Protein AF-A0A6B3G956-F1 (afdb_monomer_lite)

Structure (mmCIF, N/CA/C/O backbone):
data_AF-A0A6B3G956-F1
#
_entry.id   AF-A0A6B3G956-F1
#
loop_
_atom_site.group_PDB
_atom_site.id
_atom_site.type_symbol
_atom_site.label_atom_id
_atom_site.label_alt_id
_atom_site.label_comp_id
_atom_site.label_asym_id
_atom_site.label_entity_id
_atom_site.label_seq_id
_atom_site.pdbx_PDB_ins_code
_atom_site.Cartn_x
_atom_site.Cartn_y
_atom_site.Cartn_z
_atom_site.occupancy
_atom_site.B_iso_or_equiv
_atom_site.auth_seq_id
_atom_site.auth_comp_id
_atom_site.auth_asym_id
_atom_site.auth_atom_id
_atom_site.pdbx_PDB_model_num
ATOM 1 N N . GLY A 1 1 ? 7.287 -8.002 5.481 1.00 90.81 1 GLY A N 1
ATOM 2 C CA . GLY A 1 1 ? 6.058 -7.287 5.086 1.00 90.81 1 GLY A 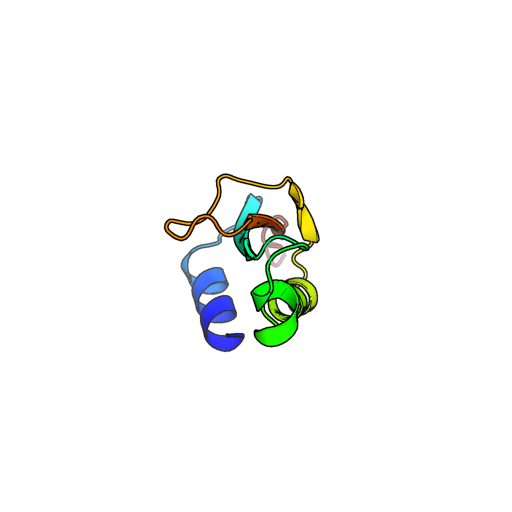CA 1
ATOM 3 C C . GLY A 1 1 ? 5.005 -7.296 6.179 1.00 90.81 1 GLY A C 1
ATOM 4 O O . GLY A 1 1 ? 4.976 -6.369 6.970 1.00 90.81 1 GLY A O 1
ATOM 5 N N . ARG A 1 2 ? 4.154 -8.333 6.256 1.00 95.62 2 ARG A N 1
ATOM 6 C CA . ARG A 1 2 ? 2.902 -8.300 7.050 1.00 95.62 2 ARG A CA 1
ATOM 7 C C . ARG A 1 2 ? 3.064 -7.871 8.515 1.00 95.62 2 ARG 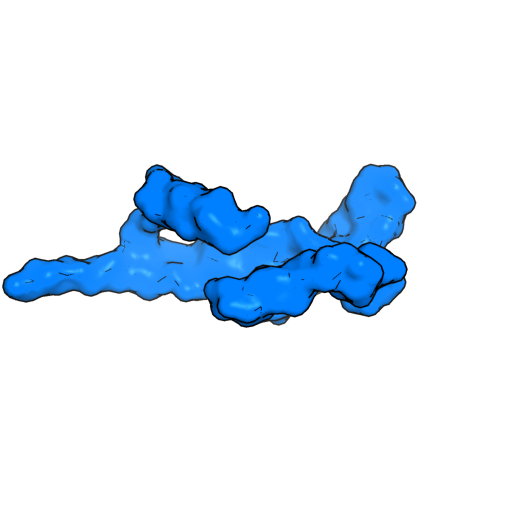A C 1
ATOM 9 O O . ARG A 1 2 ? 2.376 -6.956 8.938 1.00 95.62 2 ARG A O 1
ATOM 16 N N . ARG A 1 3 ? 3.990 -8.483 9.269 1.00 97.62 3 ARG A N 1
ATOM 17 C CA . ARG A 1 3 ? 4.222 -8.122 10.685 1.00 97.62 3 ARG A CA 1
ATOM 18 C C . ARG A 1 3 ? 4.681 -6.673 10.867 1.00 97.62 3 ARG A C 1
ATOM 20 O O . ARG A 1 3 ? 4.222 -6.018 11.785 1.00 97.62 3 ARG A O 1
ATOM 27 N N . LEU A 1 4 ? 5.540 -6.175 9.975 1.00 96.69 4 LEU A N 1
ATOM 28 C CA . LEU A 1 4 ? 5.995 -4.783 10.019 1.00 96.69 4 LEU A CA 1
ATOM 29 C C . LEU A 1 4 ? 4.825 -3.814 9.813 1.00 96.69 4 LEU A C 1
ATOM 31 O O . LEU A 1 4 ? 4.694 -2.866 10.575 1.00 96.69 4 LEU A O 1
ATOM 35 N N . MET A 1 5 ? 3.957 -4.082 8.830 1.00 97.00 5 MET A N 1
ATOM 36 C CA . MET A 1 5 ? 2.754 -3.270 8.623 1.00 97.00 5 MET A CA 1
ATOM 37 C C . MET A 1 5 ? 1.823 -3.333 9.834 1.00 97.00 5 MET A C 1
ATOM 39 O O . MET A 1 5 ? 1.373 -2.292 10.285 1.00 97.00 5 MET A O 1
ATOM 43 N N . ALA A 1 6 ? 1.584 -4.518 10.404 1.00 95.81 6 ALA A N 1
ATOM 44 C CA . ALA A 1 6 ? 0.741 -4.656 11.593 1.00 95.81 6 ALA A CA 1
ATOM 45 C C . ALA A 1 6 ? 1.266 -3.828 12.781 1.00 95.81 6 ALA A C 1
ATOM 47 O O . ALA A 1 6 ? 0.504 -3.092 13.398 1.00 95.81 6 ALA A O 1
ATOM 48 N N . GLU A 1 7 ? 2.571 -3.894 13.056 1.00 97.56 7 GLU A N 1
ATOM 49 C CA . GLU A 1 7 ? 3.207 -3.092 14.108 1.00 97.56 7 GLU A CA 1
ATOM 50 C C . GLU A 1 7 ? 3.144 -1.587 13.818 1.00 97.56 7 GLU A C 1
ATOM 52 O O . GLU A 1 7 ? 2.886 -0.800 14.724 1.00 97.56 7 GLU A O 1
ATOM 57 N N . ALA A 1 8 ? 3.359 -1.171 12.567 1.00 95.38 8 ALA A N 1
ATOM 58 C CA . ALA A 1 8 ? 3.276 0.237 12.185 1.00 95.38 8 ALA A CA 1
ATOM 59 C C . ALA A 1 8 ? 1.849 0.784 12.347 1.00 95.38 8 ALA A C 1
ATOM 61 O O . ALA A 1 8 ? 1.666 1.840 12.94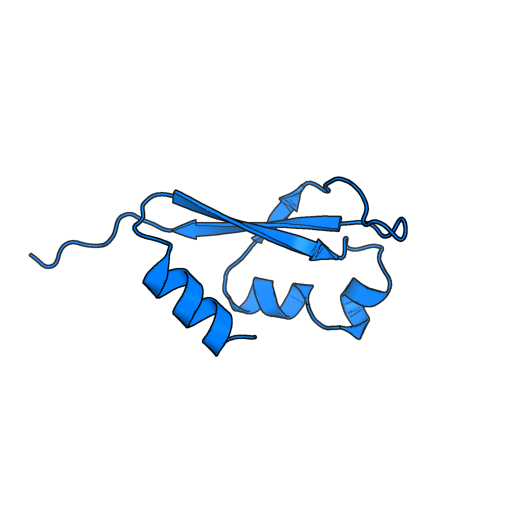7 1.00 95.38 8 ALA A O 1
ATOM 62 N N . MET A 1 9 ? 0.844 0.037 11.879 1.00 94.31 9 MET A N 1
ATOM 63 C CA . MET A 1 9 ? -0.567 0.387 12.055 1.00 94.31 9 MET A CA 1
ATOM 64 C C . MET A 1 9 ? -0.910 0.515 13.544 1.00 94.31 9 MET A C 1
ATOM 66 O O . MET A 1 9 ? -1.473 1.524 13.950 1.00 94.31 9 MET A O 1
ATOM 70 N N . LEU A 1 10 ? -0.497 -0.453 14.371 1.00 93.19 10 LEU A N 1
ATOM 71 C CA . LEU A 1 10 ? -0.758 -0.444 15.814 1.00 93.19 10 LEU A CA 1
ATOM 72 C C . LEU A 1 10 ? -0.140 0.766 16.530 1.00 93.19 10 LEU A C 1
ATOM 74 O O . LEU A 1 10 ? -0.746 1.318 17.443 1.00 93.19 10 LEU A O 1
ATOM 78 N N . ARG A 1 11 ? 1.085 1.152 16.160 1.00 94.50 11 ARG A N 1
ATOM 79 C CA . ARG A 1 11 ? 1.833 2.203 16.869 1.00 94.50 11 ARG A CA 1
ATOM 80 C C . ARG A 1 11 ? 1.487 3.612 16.413 1.00 94.50 11 ARG A C 1
ATOM 82 O O . ARG A 1 11 ? 1.633 4.538 17.206 1.00 94.50 11 ARG A O 1
ATOM 89 N N . TYR A 1 12 ? 1.104 3.781 15.149 1.00 92.06 12 TYR A N 1
ATOM 90 C CA . TYR A 1 12 ? 1.049 5.102 14.519 1.00 92.06 12 TYR A CA 1
ATOM 91 C C . TYR A 1 12 ? -0.324 5.484 13.969 1.00 92.06 12 TYR A C 1
ATOM 93 O O . TYR A 1 12 ? -0.490 6.622 13.539 1.00 92.06 12 TYR A O 1
ATOM 101 N N . VAL A 1 13 ? -1.306 4.580 13.979 1.00 92.69 13 VAL A N 1
ATOM 102 C CA . VAL A 1 13 ? -2.629 4.847 13.410 1.00 92.69 13 VAL A CA 1
ATOM 103 C C . VAL A 1 13 ? -3.695 4.713 14.489 1.00 92.69 13 VAL A C 1
ATOM 105 O O . VAL A 1 13 ? -3.957 3.623 14.987 1.00 92.69 13 VAL A O 1
ATOM 108 N N . SER A 1 14 ? -4.325 5.833 14.841 1.00 85.19 14 SER A N 1
ATOM 109 C CA . SER A 1 14 ? -5.349 5.906 15.892 1.00 85.19 14 SER A CA 1
ATOM 110 C C . SER A 1 14 ? -6.784 6.071 15.382 1.00 85.19 14 SER A C 1
ATOM 112 O O . SER A 1 14 ? -7.692 5.966 16.195 1.00 85.19 14 SER A O 1
ATOM 114 N N . GLY A 1 15 ? -6.997 6.257 14.072 1.00 83.75 15 GLY A N 1
ATOM 115 C CA . GLY A 1 15 ? -8.318 6.397 13.438 1.00 83.75 15 GLY A CA 1
ATOM 116 C C . GLY A 1 15 ? -9.185 7.566 13.967 1.00 83.75 15 GLY A C 1
ATOM 117 O O . GLY A 1 15 ? -8.887 8.151 15.009 1.00 83.75 15 GLY A O 1
ATOM 118 N N . PRO A 1 16 ? -10.267 7.933 13.256 1.00 91.00 16 PRO A N 1
ATOM 119 C CA . PRO A 1 16 ? -10.505 7.635 11.844 1.00 91.00 16 PRO A CA 1
ATOM 120 C C . PRO A 1 16 ? -9.481 8.348 10.939 1.00 91.00 16 PRO A C 1
ATOM 122 O O . PRO A 1 16 ? -8.975 9.417 11.277 1.00 91.00 16 PRO A O 1
ATOM 125 N N . GLY A 1 17 ? -9.164 7.770 9.780 1.00 92.12 17 GLY A N 1
ATOM 126 C CA . GLY A 1 17 ? -8.261 8.389 8.806 1.00 92.12 17 GLY A CA 1
ATOM 127 C C . GLY A 1 17 ? -7.920 7.480 7.630 1.00 92.12 17 GLY A C 1
ATOM 128 O O . GLY A 1 17 ? -8.476 6.396 7.496 1.00 92.12 17 GLY A O 1
ATOM 129 N N . THR A 1 18 ? -6.974 7.904 6.797 1.00 95.38 18 THR A N 1
ATOM 130 C CA . THR A 1 18 ? -6.490 7.126 5.650 1.00 95.38 18 THR A CA 1
ATOM 131 C C . THR A 1 18 ? -4.991 6.908 5.793 1.00 95.38 18 THR A C 1
ATOM 133 O O . THR A 1 18 ? -4.245 7.834 6.111 1.00 95.38 18 THR A O 1
ATOM 136 N N . VAL A 1 19 ? -4.541 5.679 5.553 1.00 96.88 19 VAL A N 1
ATOM 137 C CA . VAL A 1 19 ? -3.121 5.342 5.440 1.00 96.88 19 VAL A CA 1
ATOM 138 C C . VAL A 1 19 ? -2.767 5.254 3.968 1.00 96.88 19 VAL A C 1
ATOM 140 O O . VAL A 1 19 ? -3.375 4.483 3.226 1.00 96.88 19 VAL A O 1
ATOM 143 N N . GLU A 1 20 ? -1.761 6.018 3.557 1.00 97.81 20 GLU A N 1
ATOM 144 C CA . GLU A 1 20 ? -1.250 6.014 2.191 1.00 97.81 20 GLU A CA 1
ATOM 145 C C . GLU A 1 20 ? 0.120 5.337 2.130 1.00 97.81 20 GLU A C 1
ATOM 147 O O . GLU A 1 20 ? 0.992 5.565 2.971 1.00 97.81 20 GLU A O 1
ATOM 152 N N . VAL A 1 21 ? 0.322 4.507 1.111 1.00 97.38 21 VAL A N 1
ATOM 153 C CA . VAL A 1 21 ? 1.632 3.956 0.758 1.00 97.38 21 VAL A CA 1
ATOM 154 C C . VAL A 1 21 ? 1.905 4.217 -0.713 1.00 97.38 21 VAL A C 1
ATOM 156 O O . VAL A 1 21 ? 1.008 4.124 -1.545 1.00 97.38 21 VAL A O 1
ATOM 159 N N . VAL A 1 22 ? 3.157 4.510 -1.050 1.00 96.88 22 VAL A N 1
ATOM 160 C CA . VAL A 1 22 ? 3.588 4.631 -2.444 1.00 96.88 22 VAL A CA 1
ATOM 161 C C . VAL A 1 22 ? 4.286 3.340 -2.847 1.00 96.88 22 VAL A C 1
ATOM 163 O O . VAL A 1 22 ? 5.259 2.924 -2.218 1.00 96.88 22 VAL A O 1
ATOM 166 N N . THR A 1 23 ? 3.788 2.692 -3.897 1.00 96.12 23 THR A N 1
ATOM 167 C CA . THR A 1 23 ? 4.397 1.487 -4.476 1.00 96.12 23 THR A CA 1
ATOM 168 C C . THR A 1 23 ? 4.540 1.624 -5.993 1.00 96.12 23 THR A C 1
ATOM 170 O O . THR A 1 23 ? 4.243 2.676 -6.557 1.00 96.12 23 THR A O 1
ATOM 173 N N . PHE A 1 24 ? 5.040 0.585 -6.661 1.00 96.00 24 PHE A N 1
ATOM 174 C CA . PHE A 1 24 ? 5.242 0.570 -8.107 1.00 96.00 24 PHE A CA 1
ATOM 175 C C . PHE A 1 24 ? 3.940 0.837 -8.875 1.00 96.00 24 PHE A C 1
ATOM 177 O O . PHE A 1 24 ? 2.906 0.201 -8.622 1.00 96.00 24 PHE A O 1
ATOM 184 N N . GLY A 1 25 ? 4.012 1.751 -9.847 1.00 95.94 25 GLY A N 1
ATOM 185 C CA . GLY A 1 25 ? 2.959 1.960 -10.837 1.00 95.94 25 GLY A CA 1
ATOM 186 C C . GLY A 1 25 ? 2.731 0.698 -11.678 1.00 95.94 25 GLY A C 1
ATOM 187 O O . GLY A 1 25 ? 3.595 -0.179 -11.711 1.00 95.94 25 GLY A O 1
ATOM 188 N N . PRO A 1 26 ? 1.554 0.542 -12.307 1.00 94.38 26 PRO A N 1
ATOM 189 C CA . PRO A 1 26 ? 1.173 -0.707 -12.979 1.00 94.38 26 PRO A CA 1
ATOM 190 C C . PRO A 1 26 ? 2.057 -1.052 -14.189 1.00 94.38 26 PRO A C 1
ATOM 192 O O . PRO A 1 26 ? 2.123 -2.210 -14.585 1.00 94.38 26 PRO A O 1
ATOM 195 N N . ASP A 1 27 ? 2.735 -0.057 -14.753 1.00 92.44 27 ASP A N 1
ATOM 196 C CA . ASP A 1 27 ? 3.655 -0.121 -15.889 1.00 92.44 27 ASP A CA 1
ATOM 197 C C . ASP A 1 27 ? 5.132 -0.313 -15.487 1.00 92.44 27 ASP A C 1
ATOM 199 O O . ASP A 1 27 ? 5.988 -0.503 -16.349 1.00 92.44 27 ASP A O 1
ATOM 203 N N . HIS A 1 28 ? 5.457 -0.312 -14.190 1.00 91.81 28 HIS A N 1
ATOM 204 C CA . HIS A 1 28 ? 6.816 -0.572 -13.719 1.00 91.81 28 HIS A CA 1
ATOM 205 C C . HIS A 1 28 ? 7.119 -2.085 -13.704 1.00 91.81 28 HIS A C 1
ATOM 207 O O . HIS A 1 28 ? 6.323 -2.835 -13.141 1.00 91.81 28 HIS A O 1
ATOM 213 N N . PRO A 1 29 ? 8.283 -2.577 -14.180 1.00 89.50 29 PRO A N 1
ATOM 214 C CA . PRO A 1 29 ? 8.612 -4.016 -14.163 1.00 89.50 29 PRO A CA 1
ATOM 215 C C . PRO A 1 29 ? 8.486 -4.663 -12.770 1.00 89.50 29 PRO A C 1
ATOM 217 O O . PRO A 1 29 ? 7.885 -5.725 -12.586 1.00 89.50 29 PRO A O 1
ATOM 220 N N . GLY A 1 30 ? 8.938 -3.933 -11.746 1.00 88.31 30 GLY A N 1
ATOM 221 C CA . GLY A 1 30 ? 8.808 -4.325 -10.341 1.00 88.31 30 GLY A CA 1
ATOM 222 C C . GLY A 1 30 ? 7.366 -4.487 -9.837 1.00 88.31 30 GLY A C 1
ATOM 223 O O . GLY A 1 30 ? 7.177 -5.100 -8.789 1.00 88.31 30 GLY A O 1
ATOM 224 N N . ALA A 1 31 ? 6.342 -4.001 -10.547 1.00 87.75 31 ALA A N 1
ATOM 225 C CA . ALA A 1 31 ? 4.933 -4.181 -10.188 1.00 87.75 31 ALA A CA 1
ATOM 226 C C . ALA A 1 31 ? 4.526 -5.659 -10.111 1.00 87.75 31 ALA A C 1
ATOM 228 O O . ALA A 1 31 ? 3.739 -6.033 -9.238 1.00 87.75 31 ALA A O 1
ATOM 229 N N . VAL A 1 32 ? 5.088 -6.482 -11.002 1.00 86.31 32 VAL A N 1
ATOM 230 C CA . VAL A 1 32 ? 4.826 -7.924 -11.084 1.00 86.31 32 VAL A CA 1
ATOM 231 C C . VAL A 1 32 ? 5.914 -8.703 -10.355 1.00 86.31 32 VAL A C 1
ATOM 233 O O . VAL A 1 32 ? 5.611 -9.505 -9.476 1.00 86.31 32 VAL A O 1
ATOM 236 N N . GLU A 1 33 ? 7.181 -8.424 -10.668 1.00 90.50 33 GLU A N 1
ATOM 237 C CA . GLU A 1 33 ? 8.327 -9.210 -10.191 1.00 90.50 33 GLU A CA 1
ATOM 238 C C . GLU A 1 33 ? 8.466 -9.201 -8.665 1.00 90.50 33 GLU A C 1
ATOM 240 O O . GLU A 1 33 ? 8.780 -10.223 -8.058 1.00 90.50 33 GLU A O 1
ATOM 245 N N . SER A 1 34 ? 8.199 -8.058 -8.024 1.00 89.62 34 SER A N 1
ATOM 246 C CA . SER A 1 34 ? 8.338 -7.931 -6.568 1.00 89.62 34 SER A CA 1
ATOM 247 C C . SER A 1 34 ? 7.129 -8.451 -5.784 1.00 89.62 34 SER A C 1
ATOM 249 O O . SER A 1 34 ? 7.227 -8.689 -4.580 1.00 89.62 34 SER A O 1
ATOM 251 N N . GLY A 1 35 ? 5.961 -8.563 -6.429 1.00 92.75 35 GLY A N 1
ATOM 252 C CA . GLY A 1 35 ? 4.684 -8.821 -5.760 1.00 92.75 35 GLY A CA 1
ATOM 253 C C . GLY A 1 35 ? 4.213 -7.707 -4.809 1.00 92.75 35 GLY A C 1
ATOM 254 O O . GLY A 1 35 ? 3.295 -7.940 -4.021 1.00 92.75 35 GLY A O 1
ATOM 255 N N . ALA A 1 36 ? 4.813 -6.509 -4.850 1.00 94.44 36 ALA A N 1
ATOM 256 C CA . ALA A 1 36 ? 4.519 -5.425 -3.908 1.00 94.44 36 ALA A CA 1
ATOM 257 C C . ALA A 1 36 ? 3.063 -4.934 -3.975 1.00 94.44 36 ALA A C 1
ATOM 259 O O . ALA A 1 36 ? 2.435 -4.748 -2.935 1.00 94.44 36 ALA A O 1
ATOM 260 N N . ARG A 1 37 ? 2.495 -4.793 -5.180 1.00 96.19 37 ARG A N 1
ATOM 261 C CA . ARG A 1 37 ? 1.087 -4.390 -5.363 1.00 96.19 37 ARG A CA 1
ATOM 262 C C . ARG A 1 37 ? 0.143 -5.396 -4.706 1.00 96.19 37 ARG A C 1
ATOM 264 O O . ARG A 1 37 ? -0.580 -5.056 -3.775 1.00 96.19 37 ARG A O 1
ATOM 271 N N . ALA A 1 38 ? 0.284 -6.668 -5.080 1.00 96.25 38 ALA A N 1
ATOM 272 C CA . ALA A 1 38 ? -0.492 -7.768 -4.511 1.00 96.25 38 ALA A CA 1
ATOM 273 C C . ALA A 1 38 ? -0.316 -7.904 -2.987 1.00 96.25 38 ALA A C 1
ATOM 275 O O . ALA A 1 38 ? -1.208 -8.396 -2.297 1.00 96.25 38 ALA A O 1
ATOM 276 N N . PHE A 1 39 ? 0.835 -7.505 -2.438 1.00 97.06 39 PHE A N 1
ATOM 277 C CA . PHE A 1 39 ? 1.050 -7.479 -0.995 1.00 97.06 39 PHE A CA 1
ATOM 278 C C . PHE A 1 39 ? 0.149 -6.451 -0.295 1.00 97.06 39 PHE A C 1
ATOM 280 O O . PHE A 1 39 ? -0.487 -6.813 0.695 1.00 97.06 39 PHE A O 1
ATOM 287 N N . TYR A 1 40 ? 0.075 -5.214 -0.794 1.00 97.75 40 TYR A N 1
ATOM 288 C CA . TYR A 1 40 ? -0.766 -4.164 -0.207 1.00 97.75 40 TYR A CA 1
ATOM 289 C C . TYR A 1 40 ? -2.258 -4.403 -0.461 1.00 97.75 40 TYR A C 1
ATOM 291 O O . TYR A 1 40 ? -3.053 -4.253 0.464 1.00 97.75 40 TYR A O 1
ATOM 299 N N . GLU A 1 41 ? -2.630 -4.894 -1.646 1.00 97.19 41 GLU A N 1
ATOM 300 C CA . GLU A 1 41 ? -4.010 -5.308 -1.951 1.00 97.19 41 GLU A CA 1
ATOM 301 C C . GLU A 1 41 ? -4.513 -6.364 -0.955 1.00 97.19 41 GLU A C 1
ATOM 303 O O . GLU A 1 41 ? -5.601 -6.244 -0.397 1.00 97.19 41 GLU A O 1
ATOM 308 N N . LYS A 1 42 ? -3.686 -7.369 -0.631 1.00 97.62 42 LYS A N 1
ATOM 309 C CA . LYS A 1 42 ? -4.014 -8.396 0.379 1.00 97.62 42 LYS A CA 1
ATOM 310 C C . LYS A 1 42 ? -4.122 -7.857 1.807 1.00 97.62 42 LYS A C 1
ATOM 312 O O . LYS A 1 42 ? -4.649 -8.558 2.668 1.00 97.62 42 LYS A O 1
ATOM 317 N N . LEU A 1 43 ? -3.589 -6.668 2.077 1.00 97.31 43 LEU A N 1
ATOM 318 C CA . LEU A 1 43 ? -3.747 -5.965 3.352 1.00 97.31 43 LEU A CA 1
ATOM 319 C C . LEU A 1 43 ? -4.967 -5.030 3.363 1.00 97.31 43 LEU A C 1
ATOM 321 O O . LEU A 1 43 ? -5.204 -4.383 4.377 1.00 97.31 43 LEU A O 1
ATOM 325 N N . GLY A 1 44 ? -5.733 -4.972 2.269 1.00 97.44 44 GLY A N 1
ATOM 326 C CA . GLY A 1 44 ? -6.930 -4.143 2.143 1.00 97.44 44 GLY A CA 1
ATOM 327 C C . GLY A 1 44 ? -6.677 -2.753 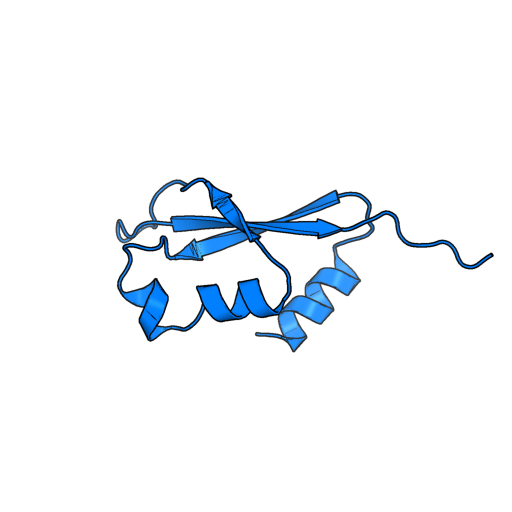1.564 1.00 97.44 44 GLY A C 1
ATOM 328 O O . GLY A 1 44 ? -7.605 -1.955 1.514 1.00 97.44 44 GLY A O 1
ATOM 329 N N . PHE A 1 45 ? -5.454 -2.451 1.116 1.00 98.19 45 PHE A N 1
ATOM 330 C CA . PHE A 1 45 ? -5.202 -1.199 0.410 1.00 98.19 45 PHE A CA 1
ATOM 331 C C . PHE A 1 45 ? -5.784 -1.259 -1.005 1.00 98.19 45 PHE A C 1
ATOM 333 O O . PHE A 1 45 ? -5.608 -2.251 -1.713 1.00 98.19 45 PHE A O 1
ATOM 340 N N . ALA A 1 46 ? -6.397 -0.168 -1.448 1.00 98.25 46 ALA A N 1
ATOM 341 C CA . ALA A 1 46 ? -6.882 0.009 -2.807 1.00 98.25 46 ALA A CA 1
ATOM 342 C 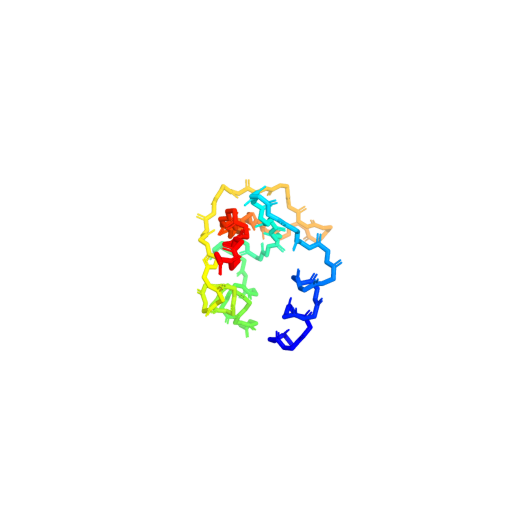C . ALA A 1 46 ? -5.921 0.894 -3.624 1.00 98.25 46 ALA A C 1
ATOM 344 O O . ALA A 1 46 ? -5.397 1.874 -3.084 1.00 98.25 46 ALA A O 1
ATOM 345 N N . PRO A 1 47 ? -5.689 0.593 -4.915 1.00 97.75 47 PRO A N 1
ATOM 346 C CA . PRO A 1 47 ? -4.935 1.481 -5.795 1.00 97.75 47 PRO A CA 1
ATOM 347 C C . PRO A 1 47 ? -5.671 2.816 -5.979 1.00 97.75 47 PRO A C 1
ATOM 349 O O . PRO A 1 47 ? -6.856 2.839 -6.303 1.00 97.75 47 PRO A O 1
ATOM 352 N N . GLY A 1 48 ? -4.950 3.919 -5.800 1.00 97.38 48 GLY A N 1
ATOM 353 C CA . GLY A 1 48 ? -5.384 5.286 -6.082 1.00 97.38 48 GLY A CA 1
ATOM 354 C C . GLY A 1 48 ? -4.725 5.844 -7.345 1.00 97.38 48 GLY A C 1
ATOM 355 O O . GLY A 1 48 ? -4.457 5.121 -8.307 1.00 97.38 48 GLY A O 1
ATOM 356 N N . GLU A 1 49 ? -4.452 7.142 -7.358 1.00 97.56 49 GLU A N 1
ATOM 357 C CA . GLU A 1 49 ? -3.816 7.836 -8.475 1.00 97.56 49 GLU A CA 1
ATOM 358 C C . GLU A 1 49 ? -2.310 7.535 -8.609 1.00 97.56 49 GLU A C 1
ATOM 360 O O . GLU A 1 49 ? -1.629 7.194 -7.629 1.00 97.56 49 GLU A O 1
ATOM 365 N N . PRO A 1 50 ? -1.757 7.661 -9.830 1.00 97.69 50 PRO A N 1
ATOM 366 C CA . PRO A 1 50 ? -0.319 7.779 -10.029 1.00 97.69 50 PRO A CA 1
ATOM 367 C C . PRO A 1 50 ? 0.261 8.956 -9.237 1.00 97.69 50 PRO A C 1
ATOM 369 O O . PRO A 1 50 ? -0.397 9.976 -9.052 1.00 97.69 50 PRO A O 1
ATOM 372 N N . THR A 1 51 ? 1.516 8.826 -8.820 1.00 97.69 51 THR A N 1
ATOM 373 C CA . THR A 1 51 ? 2.269 9.892 -8.143 1.00 97.69 51 THR A CA 1
ATOM 374 C C . THR A 1 51 ? 3.627 10.076 -8.810 1.00 97.69 51 THR A C 1
ATOM 376 O O . THR A 1 51 ? 3.996 9.293 -9.690 1.00 97.69 51 THR A O 1
ATOM 379 N N . ASP A 1 52 ? 4.369 11.098 -8.379 1.00 97.00 52 ASP A N 1
ATOM 380 C CA . ASP A 1 52 ? 5.710 11.404 -8.869 1.00 97.00 52 ASP A CA 1
ATOM 381 C C . ASP A 1 52 ? 6.589 10.146 -9.010 1.00 97.00 52 ASP A C 1
ATOM 383 O O . ASP A 1 52 ? 6.611 9.296 -8.104 1.00 97.00 52 ASP A O 1
ATOM 387 N N . PRO A 1 53 ? 7.326 10.014 -10.131 1.00 94.69 53 PRO A N 1
ATOM 388 C CA . PRO A 1 53 ? 8.229 8.895 -10.351 1.00 94.69 53 PRO A CA 1
ATOM 389 C C . PRO A 1 53 ? 9.275 8.740 -9.245 1.00 94.69 53 PRO A C 1
ATOM 391 O O . PRO A 1 53 ? 9.606 9.669 -8.506 1.00 94.69 53 PRO A O 1
ATOM 394 N N . GLY A 1 54 ? 9.834 7.536 -9.141 1.00 89.00 54 GLY A N 1
ATOM 395 C CA . GLY A 1 54 ? 10.979 7.302 -8.271 1.00 89.00 54 GLY A CA 1
ATOM 396 C C . GLY A 1 54 ? 12.259 7.985 -8.740 1.00 89.00 54 GLY A C 1
ATOM 397 O O . GLY A 1 54 ? 12.323 8.442 -9.879 1.00 89.00 54 GLY A O 1
ATOM 398 N N . PRO A 1 55 ? 13.301 8.026 -7.888 1.00 89.56 55 PRO A N 1
ATOM 399 C CA . PRO A 1 55 ? 14.613 8.561 -8.253 1.00 89.56 55 PRO A CA 1
ATOM 400 C C . PRO A 1 55 ? 15.185 7.947 -9.537 1.00 89.56 55 PRO A C 1
ATOM 402 O O . PRO A 1 55 ? 15.866 8.620 -10.300 1.00 89.56 55 PRO A O 1
ATOM 405 N N . GLU A 1 56 ? 14.870 6.679 -9.797 1.00 89.50 56 GLU A N 1
ATOM 406 C CA . GLU A 1 56 ? 15.282 5.930 -10.984 1.00 89.50 56 GLU A CA 1
ATOM 407 C C . GLU A 1 56 ? 14.360 6.162 -12.201 1.00 89.50 56 GLU A C 1
ATOM 409 O O . GLU A 1 56 ? 14.515 5.509 -13.229 1.00 89.50 56 GLU A O 1
ATOM 414 N N . GLY A 1 57 ? 13.372 7.057 -12.094 1.00 91.31 57 GLY A N 1
ATOM 415 C CA . GLY A 1 57 ? 12.395 7.373 -13.143 1.00 91.31 57 GLY A CA 1
ATOM 416 C C . GLY A 1 57 ? 11.228 6.386 -13.256 1.00 91.31 57 GLY A C 1
ATOM 417 O O . GLY A 1 57 ? 10.342 6.576 -14.086 1.00 91.31 57 GLY A O 1
ATOM 418 N N . GLY A 1 58 ? 11.196 5.343 -12.425 1.00 93.50 58 GLY A N 1
ATOM 419 C CA . GLY A 1 58 ? 10.134 4.341 -12.427 1.00 93.50 58 GLY A CA 1
ATOM 420 C C . GLY A 1 58 ? 8.784 4.887 -11.955 1.00 93.50 58 GLY A C 1
ATOM 421 O O . GLY A 1 58 ? 8.725 5.640 -10.980 1.00 93.50 58 GLY A O 1
ATOM 422 N N . SER A 1 59 ? 7.694 4.480 -12.611 1.00 96.06 59 SER A N 1
ATOM 423 C CA . SER A 1 59 ? 6.342 4.903 -12.242 1.00 96.06 59 SER A CA 1
ATOM 424 C C . SER A 1 59 ? 5.952 4.448 -10.832 1.00 96.06 59 SER A C 1
ATOM 426 O O . SER A 1 59 ? 6.350 3.383 -10.340 1.00 96.06 59 SER A O 1
ATOM 428 N N . ARG A 1 60 ? 5.145 5.273 -10.163 1.00 97.69 60 ARG A N 1
ATOM 429 C CA . ARG A 1 60 ? 4.667 5.049 -8.798 1.00 97.69 60 ARG A CA 1
ATOM 430 C C . ARG A 1 60 ? 3.172 5.311 -8.700 1.00 97.69 60 ARG A C 1
ATOM 432 O O . ARG A 1 60 ? 2.610 6.088 -9.466 1.00 97.69 60 ARG A 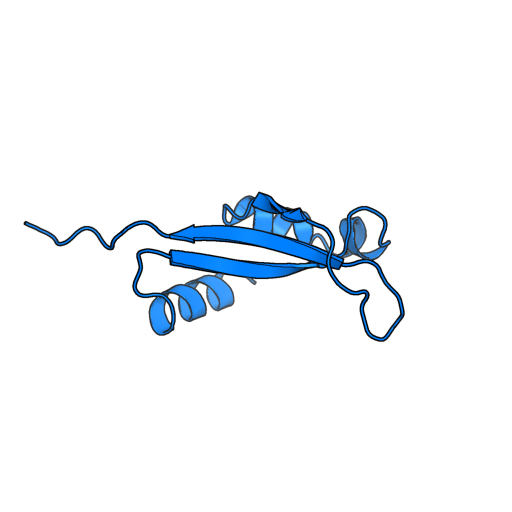O 1
ATOM 439 N N . GLN A 1 61 ? 2.530 4.652 -7.747 1.00 98.19 61 GLN A N 1
ATOM 440 C CA . GLN A 1 61 ? 1.102 4.784 -7.486 1.00 98.19 61 GLN A CA 1
ATOM 441 C C . GLN A 1 61 ? 0.846 4.820 -5.981 1.00 98.19 61 GLN A C 1
ATOM 443 O O . GLN A 1 61 ? 1.466 4.066 -5.223 1.00 98.19 61 GLN A O 1
ATOM 448 N N . ILE A 1 62 ? -0.078 5.685 -5.567 1.00 98.62 62 ILE A N 1
ATOM 449 C CA . ILE A 1 62 ? -0.579 5.724 -4.195 1.00 98.62 62 ILE A CA 1
ATOM 450 C C . ILE A 1 62 ? -1.541 4.556 -3.995 1.00 98.62 62 ILE A C 1
ATOM 452 O O . ILE A 1 62 ? -2.375 4.259 -4.845 1.00 98.62 62 ILE A O 1
ATOM 456 N N . TYR A 1 63 ? -1.429 3.889 -2.857 1.00 98.50 63 TYR A N 1
ATOM 457 C CA . TYR A 1 63 ? -2.372 2.896 -2.367 1.00 98.50 63 TYR A CA 1
ATOM 458 C C . TYR A 1 63 ? -2.936 3.382 -1.040 1.00 98.50 63 TYR A C 1
ATOM 460 O O . TYR A 1 63 ? -2.175 3.820 -0.177 1.00 98.50 63 TYR A O 1
ATOM 468 N N . ARG A 1 64 ? -4.256 3.288 -0.872 1.00 98.38 64 ARG A N 1
ATOM 469 C CA . ARG A 1 64 ? -4.974 3.811 0.295 1.00 98.38 64 ARG A CA 1
ATOM 470 C C . ARG A 1 64 ? -5.654 2.713 1.083 1.00 98.38 64 ARG A C 1
ATOM 472 O O . ARG A 1 64 ? -6.284 1.840 0.497 1.00 98.38 64 ARG A O 1
ATOM 479 N N . LEU A 1 65 ? -5.560 2.795 2.400 1.00 97.38 65 LEU A N 1
ATOM 480 C CA . LEU A 1 65 ? -6.361 2.018 3.333 1.00 97.38 65 LEU A CA 1
ATOM 481 C C . LEU A 1 65 ? -7.156 2.982 4.206 1.00 97.38 65 LEU A C 1
ATOM 483 O O . LEU A 1 65 ? -6.568 3.765 4.953 1.00 97.38 65 LEU A O 1
ATOM 487 N N . ASP A 1 66 ? -8.479 2.892 4.134 1.00 95.94 66 ASP A N 1
ATOM 488 C CA . ASP A 1 66 ? -9.357 3.635 5.028 1.00 95.94 66 ASP A CA 1
ATOM 489 C C . ASP A 1 66 ? -9.416 2.942 6.388 1.00 95.94 66 ASP A C 1
ATOM 491 O O . ASP A 1 66 ? -9.662 1.738 6.499 1.00 95.94 66 ASP A O 1
ATOM 495 N N . VAL A 1 67 ? -9.168 3.718 7.437 1.00 94.12 67 VAL A N 1
ATOM 496 C CA . VAL A 1 67 ? -9.163 3.270 8.823 1.00 94.12 67 VAL A CA 1
ATOM 497 C C . VAL A 1 67 ? -10.364 3.903 9.516 1.00 94.12 67 VAL A C 1
ATOM 499 O O . VAL A 1 67 ? -10.391 5.124 9.695 1.00 94.12 67 VAL A O 1
ATOM 502 N N . PRO A 1 68 ? -11.379 3.103 9.883 1.00 87.31 68 PRO A N 1
ATOM 503 C CA . PRO A 1 68 ? -12.567 3.619 10.545 1.00 87.31 68 PRO A CA 1
ATOM 504 C C . PRO A 1 68 ? -12.237 4.114 11.958 1.00 87.31 68 PRO A C 1
ATOM 506 O O . PRO A 1 68 ? -11.154 3.866 12.492 1.00 87.31 68 PRO A O 1
ATOM 509 N N . ASP A 1 69 ? -13.192 4.811 12.569 1.00 81.31 69 ASP A N 1
ATOM 510 C CA . ASP A 1 69 ? -13.115 5.209 13.975 1.00 81.31 69 ASP A CA 1
ATOM 511 C C . ASP A 1 69 ? -12.850 3.961 14.844 1.00 81.31 69 ASP A C 1
ATOM 513 O O . ASP A 1 69 ? -13.526 2.938 14.643 1.00 81.31 69 ASP A O 1
ATOM 517 N N . PRO A 1 70 ? -11.862 3.970 15.760 1.00 70.75 70 PRO A N 1
ATOM 518 C CA . PRO A 1 70 ? -11.689 2.871 16.694 1.00 70.75 70 PRO A CA 1
ATOM 519 C C . PRO A 1 70 ? -12.989 2.663 17.471 1.00 70.75 70 PRO A C 1
ATOM 521 O O . PRO A 1 70 ? -13.422 3.517 18.244 1.00 70.75 70 PRO A O 1
ATOM 524 N N . VAL A 1 71 ? -13.614 1.499 17.280 1.00 63.34 71 VAL A N 1
ATOM 525 C CA . VAL A 1 71 ? -14.813 1.114 18.029 1.00 63.34 71 VAL A CA 1
ATOM 526 C C . VAL A 1 71 ? -14.469 1.178 19.516 1.00 63.34 71 VAL A C 1
ATOM 528 O O . VAL A 1 71 ? -13.719 0.336 20.015 1.00 63.34 71 VAL A O 1
ATOM 531 N N . ARG A 1 72 ? -14.995 2.179 20.237 1.00 58.41 72 ARG A N 1
ATOM 532 C CA . ARG A 1 72 ? -14.938 2.163 21.700 1.00 58.41 72 ARG A CA 1
ATOM 533 C C . ARG A 1 72 ? -15.723 0.938 22.162 1.00 58.41 72 ARG A C 1
ATOM 535 O O . ARG A 1 72 ? -16.895 0.830 21.796 1.00 58.41 72 ARG A O 1
ATOM 542 N N . PRO A 1 73 ? -15.124 0.023 22.938 1.00 56.72 73 PRO A N 1
ATOM 543 C CA . PRO A 1 73 ? -15.919 -0.983 23.617 1.00 56.72 73 PRO A CA 1
ATOM 544 C C . PRO A 1 73 ? -16.910 -0.253 24.536 1.00 56.72 73 PRO A C 1
ATOM 546 O O . PRO A 1 73 ? -16.509 0.635 25.294 1.00 56.72 73 PRO A O 1
ATOM 549 N N . VAL A 1 74 ? -18.197 -0.570 24.369 1.00 57.44 74 VAL A N 1
ATOM 550 C CA . VAL A 1 74 ? -19.288 -0.142 25.260 1.00 57.44 74 VAL A CA 1
ATOM 551 C C . VAL A 1 74 ? -19.186 -0.816 26.618 1.00 57.44 74 VAL A C 1
ATOM 553 O O . VAL A 1 74 ? -18.697 -1.969 26.667 1.00 57.44 74 VAL A O 1
#

Foldseek 3Di:
DVVVVVVCCVPPPQDQDKDKDKDFDPPFPCVPVVCPVVVVVVVVWDWDAWDDADPVRTTITITMDGDHHPPDDD

Radius of gyration: 13.98 Å; chains: 1; bounding box: 35×21×41 Å

Secondary structure (DSSP, 8-state):
-HHHHHHHHHHH--SSEEEEEEEE-TTSTHHHHT-HHHHHHTTTPEEEEEE---TTS--EEEEEEEE-------

pLDDT: mean 92.05, std 9.21, range [56.72, 98.62]

Sequence (74 aa):
GRRLMAEAMLRYVSGPGTVEVVTFGPDHPGAVESGARAFYEKLGFAPGEPTDPGPEGGSRQIYRLDVPDPVRPV